Protein AF-A0A357N0Q8-F1 (afdb_monomer_lite)

Structure (mmCIF, N/CA/C/O backbone):
data_AF-A0A357N0Q8-F1
#
_entry.id   AF-A0A357N0Q8-F1
#
loop_
_atom_site.group_PDB
_atom_site.id
_atom_site.type_symbol
_atom_site.label_atom_id
_atom_site.label_alt_id
_atom_site.label_comp_id
_atom_site.label_asym_id
_atom_site.label_entity_id
_atom_site.label_seq_id
_atom_site.pdbx_PDB_ins_code
_atom_site.Cartn_x
_atom_site.Cartn_y
_atom_site.Cartn_z
_atom_site.occupancy
_atom_site.B_iso_or_equiv
_atom_site.auth_seq_id
_atom_site.auth_comp_id
_atom_site.auth_asym_id
_atom_site.auth_atom_id
_atom_site.pdbx_PDB_model_num
ATOM 1 N N . GLY A 1 1 ? 3.374 -11.225 -13.758 1.00 70.62 1 GLY A N 1
ATOM 2 C CA . GLY A 1 1 ? 2.200 -10.822 -12.963 1.00 70.62 1 GLY A CA 1
ATOM 3 C C . GLY A 1 1 ? 1.179 -11.937 -12.897 1.00 70.62 1 GLY A C 1
ATOM 4 O O . GLY A 1 1 ? 1.145 -12.628 -11.896 1.00 70.62 1 GLY A O 1
ATOM 5 N N . ALA A 1 2 ? 0.414 -12.171 -13.969 1.00 83.94 2 ALA A N 1
ATOM 6 C CA . ALA A 1 2 ? -0.766 -13.052 -13.963 1.00 83.94 2 ALA A CA 1
ATOM 7 C C . ALA A 1 2 ? -0.576 -14.442 -13.314 1.00 83.94 2 ALA A C 1
ATOM 9 O O . ALA A 1 2 ? -1.399 -14.842 -12.501 1.00 83.94 2 ALA A O 1
ATOM 10 N N . MET A 1 3 ? 0.524 -15.150 -13.605 1.00 88.56 3 MET A N 1
ATOM 11 C CA . MET A 1 3 ? 0.802 -16.454 -12.979 1.00 88.56 3 MET A CA 1
ATOM 12 C C . MET A 1 3 ? 1.003 -16.354 -11.459 1.00 88.56 3 MET A C 1
ATOM 14 O O . MET A 1 3 ? 0.483 -17.177 -10.716 1.00 88.56 3 MET A O 1
ATOM 18 N N . ALA A 1 4 ? 1.725 -15.334 -10.990 1.00 84.25 4 ALA A N 1
ATOM 19 C CA . ALA A 1 4 ? 1.954 -15.102 -9.565 1.00 84.25 4 ALA A CA 1
ATOM 20 C C . ALA A 1 4 ? 0.678 -14.620 -8.859 1.00 84.25 4 ALA A C 1
ATOM 22 O O . ALA A 1 4 ? 0.393 -15.047 -7.744 1.00 84.25 4 ALA A O 1
ATOM 23 N N . ASP A 1 5 ? -0.126 -13.794 -9.535 1.00 87.38 5 ASP A N 1
ATOM 24 C CA . ASP A 1 5 ? -1.445 -13.386 -9.052 1.00 87.38 5 ASP A CA 1
ATOM 25 C C . ASP A 1 5 ? -2.338 -14.603 -8.799 1.00 87.38 5 ASP A C 1
ATOM 27 O O . ASP A 1 5 ? -2.862 -14.774 -7.701 1.00 87.38 5 ASP A O 1
ATOM 31 N N . GLN A 1 6 ? -2.437 -15.502 -9.780 1.00 89.31 6 GLN A N 1
ATOM 32 C CA . GLN A 1 6 ? -3.231 -16.721 -9.666 1.00 89.31 6 GLN A CA 1
ATOM 33 C C . GLN A 1 6 ? -2.674 -17.680 -8.607 1.00 89.31 6 GLN A C 1
ATOM 35 O O . GLN A 1 6 ? -3.449 -18.221 -7.820 1.00 89.31 6 GLN A O 1
ATOM 40 N N . PHE A 1 7 ? -1.350 -17.848 -8.543 1.00 91.56 7 PHE A N 1
ATOM 41 C CA . PHE A 1 7 ? -0.689 -18.694 -7.545 1.00 91.56 7 PHE A CA 1
ATOM 42 C C . PHE A 1 7 ? -1.022 -18.268 -6.106 1.00 91.56 7 PHE A C 1
ATOM 44 O O . PHE A 1 7 ? -1.238 -19.112 -5.242 1.00 91.56 7 PHE A O 1
ATOM 51 N N . HIS A 1 8 ? -1.136 -16.961 -5.859 1.00 89.88 8 HIS A N 1
ATOM 52 C CA . HIS A 1 8 ? -1.487 -16.404 -4.550 1.00 89.88 8 HIS A CA 1
ATOM 53 C C . HIS A 1 8 ? -3.000 -16.179 -4.337 1.00 89.88 8 HIS A C 1
ATOM 55 O O . HIS A 1 8 ? -3.412 -15.609 -3.316 1.00 89.88 8 HIS A O 1
ATOM 61 N N . GLY A 1 9 ? -3.846 -16.631 -5.270 1.00 91.81 9 GLY A N 1
ATOM 62 C CA . GLY A 1 9 ? -5.304 -16.513 -5.176 1.00 91.81 9 GLY A CA 1
ATOM 63 C C . GLY A 1 9 ? -5.820 -15.085 -5.369 1.00 91.81 9 GLY A C 1
ATOM 64 O O . GLY A 1 9 ? -6.720 -14.662 -4.649 1.00 91.81 9 GLY A O 1
ATOM 65 N N . ALA A 1 10 ? -5.222 -14.336 -6.298 1.00 91.19 10 ALA A N 1
ATOM 66 C CA . ALA A 1 10 ? -5.554 -12.954 -6.650 1.00 91.19 10 ALA A CA 1
ATOM 67 C C . ALA A 1 10 ? -5.687 -12.023 -5.421 1.00 91.19 10 ALA A C 1
ATOM 69 O O . ALA A 1 10 ? -6.746 -11.425 -5.205 1.00 91.19 10 ALA A O 1
ATOM 70 N N . PRO A 1 11 ? -4.637 -11.904 -4.581 1.00 90.94 11 PRO A N 1
ATOM 71 C CA . PRO A 1 11 ? -4.731 -11.284 -3.257 1.00 90.94 11 PRO A CA 1
ATOM 72 C C . PRO A 1 11 ? -5.189 -9.822 -3.296 1.00 90.94 11 PRO A C 1
ATOM 74 O O . PRO A 1 11 ? -5.925 -9.385 -2.415 1.00 90.94 11 PRO A O 1
ATOM 77 N N . SER A 1 12 ? -4.824 -9.086 -4.347 1.00 91.81 12 SER A N 1
ATOM 78 C CA . SER A 1 12 ? -5.227 -7.693 -4.562 1.00 91.81 12 SER A CA 1
ATOM 79 C C . SER A 1 12 ? -6.738 -7.502 -4.723 1.00 91.81 12 SER A C 1
ATOM 81 O O . SER A 1 12 ? -7.234 -6.417 -4.451 1.00 91.81 12 SER A O 1
ATOM 83 N N . ARG A 1 13 ? -7.495 -8.533 -5.128 1.00 94.25 13 ARG A N 1
ATOM 84 C CA . ARG A 1 13 ? -8.959 -8.445 -5.300 1.00 94.25 13 ARG A CA 1
ATOM 85 C C . ARG A 1 13 ? -9.729 -8.506 -3.982 1.00 94.25 13 ARG A C 1
ATOM 87 O O . ARG A 1 13 ? -10.913 -8.187 -3.963 1.00 94.25 13 ARG A O 1
ATOM 94 N N . ALA A 1 14 ? -9.078 -8.934 -2.902 1.00 94.75 14 ALA A N 1
ATOM 95 C CA . ALA A 1 14 ? -9.680 -9.030 -1.575 1.00 94.75 14 ALA A CA 1
ATOM 96 C C . ALA A 1 14 ? -9.547 -7.732 -0.756 1.00 94.75 14 ALA A C 1
ATOM 98 O O . ALA A 1 14 ? -10.040 -7.671 0.368 1.00 94.75 14 ALA A O 1
ATOM 99 N N . MET A 1 15 ? -8.863 -6.715 -1.289 1.00 97.06 15 MET A N 1
ATOM 100 C CA . MET A 1 15 ? -8.509 -5.485 -0.580 1.00 97.06 15 MET A CA 1
ATOM 101 C C . MET A 1 15 ? -8.685 -4.268 -1.489 1.00 97.06 15 MET A C 1
ATOM 103 O O . MET A 1 15 ? -8.562 -4.359 -2.709 1.00 97.06 15 MET A O 1
ATOM 107 N N . THR A 1 16 ? -8.909 -3.098 -0.899 1.00 97.75 16 THR A N 1
ATOM 108 C CA . THR A 1 16 ? -8.807 -1.826 -1.622 1.00 97.75 16 THR A CA 1
ATOM 109 C C . THR A 1 16 ? -7.339 -1.522 -1.908 1.00 97.75 16 THR A C 1
ATOM 111 O O . THR A 1 16 ? -6.544 -1.400 -0.980 1.00 97.75 16 THR A O 1
ATOM 114 N N . MET A 1 17 ? -6.973 -1.364 -3.179 1.00 97.19 17 MET A N 1
ATOM 115 C CA . MET A 1 17 ? -5.593 -1.101 -3.599 1.00 97.19 17 MET A CA 1
ATOM 116 C C . MET A 1 17 ? -5.431 0.338 -4.094 1.00 97.19 17 MET A C 1
ATOM 118 O O . MET A 1 17 ? -6.154 0.762 -4.994 1.00 97.19 17 MET A O 1
ATOM 122 N N . VAL A 1 18 ? -4.452 1.070 -3.555 1.00 97.69 18 VAL A N 1
ATOM 123 C CA . VAL A 1 18 ? -4.081 2.415 -4.027 1.00 97.69 18 VAL A CA 1
ATOM 124 C C . VAL A 1 18 ? -2.596 2.450 -4.375 1.00 97.69 18 VAL A C 1
ATOM 126 O O . VAL A 1 18 ? -1.741 2.269 -3.513 1.00 97.69 18 VAL A O 1
ATOM 129 N N . GLY A 1 19 ? -2.287 2.701 -5.646 1.00 95.50 19 GLY A N 1
ATOM 130 C CA . GLY A 1 19 ? -0.924 2.940 -6.113 1.00 95.50 19 GLY A CA 1
ATOM 131 C C . GLY A 1 19 ? -0.615 4.434 -6.166 1.00 95.50 19 GLY A C 1
ATOM 132 O O . GLY A 1 19 ? -1.370 5.196 -6.766 1.00 95.50 19 GLY A O 1
ATOM 133 N N . VAL A 1 20 ? 0.498 4.850 -5.566 1.00 95.50 20 VAL A N 1
ATOM 134 C CA . VAL A 1 20 ? 0.970 6.239 -5.573 1.00 95.50 20 VAL A CA 1
ATOM 135 C C . VAL A 1 20 ? 2.247 6.333 -6.398 1.00 95.50 20 VAL A C 1
ATOM 137 O O . VAL A 1 20 ? 3.279 5.774 -6.031 1.00 95.50 20 VAL A O 1
ATOM 140 N N . THR A 1 21 ? 2.185 7.072 -7.502 1.00 93.12 21 THR A N 1
ATOM 141 C CA . THR A 1 21 ? 3.329 7.345 -8.380 1.00 93.12 21 THR A CA 1
ATOM 142 C C . THR A 1 21 ? 3.656 8.839 -8.418 1.00 93.12 21 THR A C 1
ATOM 144 O O . THR A 1 21 ? 2.870 9.665 -7.955 1.00 93.12 21 THR A O 1
ATOM 147 N N . GLY A 1 22 ? 4.825 9.191 -8.951 1.00 90.62 22 GLY A N 1
ATOM 148 C CA . GLY A 1 22 ? 5.288 10.572 -9.083 1.00 90.62 22 GLY A CA 1
ATOM 149 C C . GLY A 1 22 ? 6.743 10.766 -8.668 1.00 90.62 22 GLY A C 1
ATOM 150 O O . GLY A 1 22 ? 7.352 9.922 -8.004 1.00 90.62 22 GLY A O 1
ATOM 151 N N . THR A 1 23 ? 7.312 11.907 -9.053 1.00 86.69 23 THR A N 1
ATOM 152 C CA . THR A 1 23 ? 8.718 12.244 -8.787 1.00 86.69 23 THR A CA 1
ATOM 153 C C . THR A 1 23 ? 8.995 12.378 -7.290 1.00 86.69 23 THR A C 1
ATOM 155 O O . THR A 1 23 ? 9.980 11.835 -6.805 1.00 86.69 23 THR A O 1
ATOM 158 N N . ASN A 1 24 ? 8.085 13.004 -6.537 1.00 90.88 24 ASN A N 1
ATOM 159 C CA . ASN A 1 24 ? 8.232 13.275 -5.105 1.00 90.88 24 ASN A CA 1
ATOM 160 C C . ASN A 1 24 ? 6.937 12.965 -4.342 1.00 90.88 24 ASN A C 1
ATOM 162 O O . ASN A 1 24 ? 5.862 12.904 -4.930 1.00 90.88 24 ASN A O 1
ATOM 166 N N . GLY A 1 25 ? 7.042 12.777 -3.024 1.00 92.19 25 GLY A N 1
ATOM 167 C CA . GLY A 1 25 ? 5.885 12.682 -2.123 1.00 92.19 25 GLY A CA 1
ATOM 168 C C . GLY A 1 25 ? 5.226 11.303 -2.003 1.00 92.19 25 GLY A C 1
ATOM 169 O O . GLY A 1 25 ? 4.391 11.130 -1.123 1.00 92.19 25 GLY A O 1
ATOM 170 N N . LYS A 1 26 ? 5.631 10.306 -2.804 1.00 95.12 26 LYS A N 1
ATOM 171 C CA . LYS A 1 26 ? 5.058 8.942 -2.786 1.00 95.12 26 LYS A CA 1
ATOM 172 C C . LYS A 1 26 ? 5.002 8.341 -1.381 1.00 95.12 26 LYS A C 1
ATOM 174 O O . LYS A 1 26 ? 3.922 8.004 -0.904 1.00 95.12 26 LYS A O 1
ATOM 179 N N . THR A 1 27 ? 6.148 8.273 -0.702 1.00 93.56 27 THR A N 1
ATOM 180 C CA . THR A 1 27 ? 6.253 7.718 0.651 1.00 93.56 27 THR A CA 1
ATOM 181 C C . THR A 1 27 ? 5.334 8.438 1.635 1.00 93.56 27 THR A C 1
ATOM 183 O O . THR A 1 27 ? 4.566 7.789 2.337 1.00 93.56 27 THR A O 1
ATOM 186 N N . SER A 1 28 ? 5.344 9.774 1.652 1.00 95.94 28 SER A N 1
ATOM 187 C CA . SER A 1 28 ? 4.485 10.562 2.543 1.00 95.94 28 SER A CA 1
ATOM 188 C C . SER A 1 28 ? 3.001 10.304 2.280 1.00 95.94 28 SER A C 1
ATOM 190 O O . SER A 1 28 ? 2.248 10.062 3.218 1.00 95.94 28 SER A O 1
ATOM 192 N N . THR A 1 29 ? 2.576 10.288 1.016 1.00 97.06 29 THR A N 1
ATOM 193 C CA . THR A 1 29 ? 1.183 10.016 0.645 1.00 97.06 29 THR A CA 1
ATOM 194 C C . THR A 1 29 ? 0.758 8.593 1.011 1.00 97.06 29 THR A C 1
ATOM 196 O O . THR A 1 29 ? -0.326 8.415 1.560 1.00 97.06 29 THR A O 1
ATOM 199 N N . VAL A 1 30 ? 1.603 7.585 0.771 1.00 96.75 30 VAL A N 1
ATOM 200 C CA . VAL A 1 30 ? 1.330 6.191 1.164 1.00 96.75 30 VAL A CA 1
ATOM 201 C C . VAL A 1 30 ? 1.131 6.070 2.675 1.00 96.75 30 VAL A C 1
ATOM 203 O O . VAL A 1 30 ? 0.177 5.432 3.118 1.00 96.75 30 VAL A O 1
ATOM 206 N N . GLN A 1 31 ? 1.987 6.719 3.467 1.00 96.00 31 GLN A N 1
ATOM 207 C CA . GLN A 1 31 ? 1.878 6.691 4.927 1.00 96.00 31 GLN A CA 1
ATOM 208 C C . GLN A 1 31 ? 0.637 7.437 5.434 1.00 96.00 31 GLN A C 1
ATOM 210 O O . GLN A 1 31 ? -0.055 6.929 6.315 1.00 96.00 31 GLN A O 1
ATOM 215 N N . LEU A 1 32 ? 0.300 8.590 4.845 1.00 97.50 32 LEU A N 1
ATOM 216 C CA . LEU A 1 32 ? -0.920 9.332 5.187 1.00 97.50 32 LEU A CA 1
ATOM 217 C C . LEU A 1 32 ? -2.191 8.531 4.867 1.00 97.50 32 LEU A C 1
ATOM 219 O O . LEU A 1 32 ? -3.129 8.544 5.660 1.00 97.50 32 LEU A O 1
ATOM 223 N N . LEU A 1 33 ? -2.218 7.798 3.749 1.00 97.81 33 LEU A N 1
ATOM 224 C CA . LEU A 1 33 ? -3.336 6.914 3.402 1.00 97.81 33 LEU A CA 1
ATOM 225 C C . LEU A 1 33 ? -3.493 5.770 4.413 1.00 97.81 33 LEU A C 1
ATOM 227 O O . LEU A 1 33 ? -4.592 5.552 4.922 1.00 97.81 33 LEU A O 1
ATOM 231 N N . ALA A 1 34 ? -2.398 5.077 4.742 1.00 96.38 34 ALA A N 1
ATOM 232 C CA . ALA A 1 34 ? -2.414 3.997 5.731 1.00 96.38 34 ALA A CA 1
ATOM 233 C C . ALA A 1 34 ? -2.842 4.496 7.123 1.00 96.38 34 ALA A C 1
ATOM 235 O O . ALA A 1 34 ? -3.659 3.861 7.788 1.00 96.38 34 ALA A O 1
ATOM 236 N N . GLN A 1 35 ? -2.357 5.667 7.542 1.00 96.88 35 GLN A N 1
ATOM 237 C CA . GLN A 1 35 ? -2.772 6.292 8.797 1.00 96.88 35 GLN A CA 1
ATOM 238 C C . GLN A 1 35 ? -4.258 6.670 8.789 1.00 96.88 35 GLN A C 1
ATOM 240 O O . GLN A 1 35 ? -4.961 6.403 9.761 1.00 96.88 35 GLN A O 1
ATOM 245 N N . ALA A 1 36 ? -4.749 7.279 7.707 1.00 98.12 36 ALA A N 1
ATOM 246 C CA . ALA A 1 36 ? -6.148 7.680 7.599 1.00 98.12 36 ALA A CA 1
ATOM 247 C C . ALA A 1 36 ? -7.091 6.470 7.691 1.00 98.12 36 ALA A C 1
ATOM 249 O O . ALA A 1 36 ? -8.064 6.511 8.442 1.00 98.12 36 ALA A O 1
ATOM 250 N N . TRP A 1 37 ? -6.784 5.371 6.993 1.00 98.00 37 TRP A N 1
ATOM 251 C CA . TRP A 1 37 ? -7.558 4.132 7.115 1.00 98.00 37 TRP A CA 1
ATOM 252 C C . TRP A 1 37 ? -7.527 3.562 8.527 1.00 98.00 37 TRP A C 1
ATOM 254 O O . TRP A 1 37 ? -8.587 3.216 9.051 1.00 98.00 37 TRP A O 1
ATOM 264 N N . HIS A 1 38 ? -6.354 3.527 9.161 1.00 94.69 38 HIS A N 1
ATOM 265 C CA . HIS A 1 38 ? -6.229 3.069 10.540 1.00 94.69 38 HIS A CA 1
ATOM 266 C C . HIS A 1 38 ? -7.100 3.891 11.504 1.00 94.69 38 HIS A C 1
ATOM 268 O O . HIS A 1 38 ? -7.862 3.317 12.281 1.00 94.69 38 HIS A O 1
ATOM 274 N N . LEU A 1 39 ? -7.065 5.226 11.404 1.00 96.88 39 LEU A N 1
ATOM 275 C CA . LEU A 1 39 ? -7.892 6.130 12.218 1.00 96.88 39 LEU A CA 1
ATOM 276 C C . LEU A 1 39 ? -9.399 5.949 11.975 1.00 96.88 39 LEU A C 1
ATOM 278 O O . LEU A 1 39 ? -10.199 6.158 12.883 1.00 96.88 39 LEU A O 1
ATOM 282 N N . LEU A 1 40 ? -9.787 5.530 10.770 1.00 97.56 40 LEU A N 1
ATOM 283 C CA . LEU A 1 40 ? -11.169 5.202 10.407 1.00 97.56 40 LEU A CA 1
ATOM 284 C C . LEU A 1 40 ? -11.561 3.754 10.762 1.00 97.56 40 LEU A C 1
ATOM 286 O O . LEU A 1 40 ? -12.634 3.295 10.372 1.00 97.56 40 LEU A O 1
ATOM 290 N N . GLY A 1 41 ? -10.705 3.010 11.470 1.00 97.00 41 GLY A N 1
ATOM 291 C CA . GLY A 1 41 ? -10.970 1.629 11.880 1.00 97.00 41 GLY A CA 1
ATOM 292 C C . GLY A 1 41 ? -10.878 0.607 10.744 1.00 97.00 41 GLY A C 1
ATOM 293 O O . GLY A 1 41 ? -11.387 -0.506 10.870 1.00 97.00 41 GLY A O 1
ATOM 294 N N . THR A 1 42 ? -10.243 0.962 9.625 1.00 97.75 42 THR A N 1
ATOM 295 C CA . THR A 1 42 ? -9.973 0.043 8.515 1.00 97.75 42 THR A CA 1
ATOM 296 C C . THR A 1 42 ? -8.555 -0.511 8.658 1.00 97.75 42 THR A C 1
ATOM 298 O O . THR A 1 42 ? -7.600 0.252 8.517 1.00 97.75 42 THR A O 1
ATOM 301 N N . PRO A 1 43 ? -8.374 -1.824 8.908 1.00 97.31 43 PRO A N 1
ATOM 302 C CA . PRO A 1 43 ? -7.047 -2.427 8.921 1.00 97.31 43 PRO A CA 1
ATOM 303 C C . PRO A 1 43 ? -6.375 -2.223 7.565 1.00 97.31 43 PRO A C 1
ATOM 305 O O . PRO A 1 43 ? -6.926 -2.614 6.532 1.00 97.31 43 PRO A O 1
ATOM 308 N N . SER A 1 44 ? -5.204 -1.598 7.551 1.00 97.75 44 SER A N 1
ATOM 309 C CA . SER A 1 44 ? -4.525 -1.246 6.308 1.00 97.75 44 SER A CA 1
ATOM 310 C C . SER A 1 44 ? -3.034 -1.511 6.359 1.00 97.75 44 SER A C 1
ATOM 312 O O . SER A 1 44 ? -2.422 -1.395 7.418 1.00 97.75 44 SER A O 1
ATOM 314 N N . GLY A 1 45 ? -2.455 -1.816 5.201 1.00 96.81 45 GLY A N 1
ATOM 315 C CA . GLY A 1 45 ? -1.018 -1.970 5.020 1.00 96.81 45 GLY A CA 1
ATOM 316 C C . GLY A 1 45 ? -0.409 -0.907 4.114 1.00 96.81 45 GLY A C 1
ATOM 317 O O . GLY A 1 45 ? -1.105 -0.203 3.377 1.00 96.81 45 GLY A O 1
ATO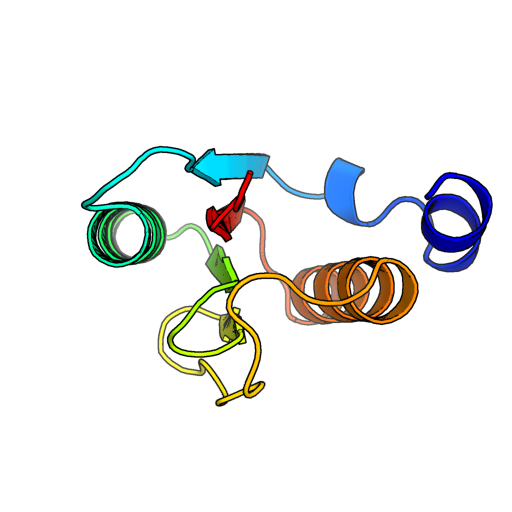M 318 N N . SER A 1 46 ? 0.915 -0.822 4.157 1.00 96.62 46 SER A N 1
ATOM 319 C CA . SER A 1 46 ? 1.700 -0.027 3.215 1.00 96.62 46 SER A CA 1
ATOM 320 C C . SER A 1 46 ? 2.801 -0.864 2.573 1.00 96.62 46 SER A C 1
ATOM 322 O O . SER A 1 46 ? 3.246 -1.844 3.168 1.00 96.62 46 SER A O 1
ATOM 324 N N . ILE A 1 47 ? 3.217 -0.495 1.361 1.00 95.06 47 ILE A N 1
ATOM 325 C CA . ILE A 1 47 ? 4.359 -1.090 0.653 1.00 95.06 47 ILE A CA 1
ATOM 326 C C . ILE A 1 47 ? 5.164 0.041 0.010 1.00 95.06 47 ILE A C 1
ATOM 328 O O . ILE A 1 47 ? 4.622 0.799 -0.792 1.00 95.06 47 ILE A O 1
ATOM 332 N N . GLY A 1 48 ? 6.450 0.163 0.316 1.00 91.88 48 GLY A N 1
ATOM 333 C CA . GLY A 1 48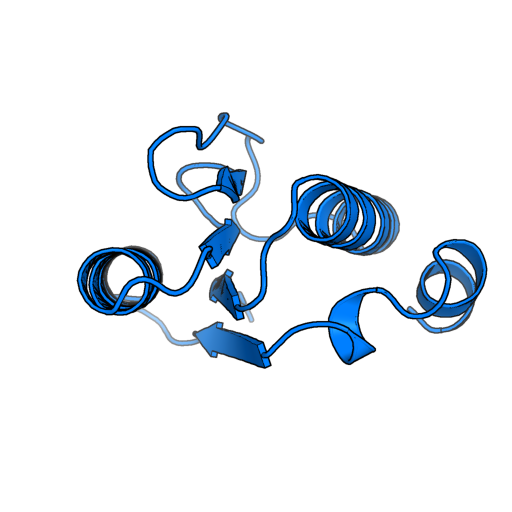 ? 7.290 1.176 -0.315 1.00 91.88 48 GLY A CA 1
ATOM 334 C C . GLY A 1 48 ? 8.667 1.301 0.312 1.00 91.88 48 GLY A C 1
ATOM 335 O O . GLY A 1 48 ? 9.184 0.367 0.915 1.00 91.88 48 GLY A O 1
ATOM 336 N N . THR A 1 49 ? 9.244 2.495 0.200 1.00 90.44 49 THR A N 1
ATOM 337 C CA . THR A 1 49 ? 10.617 2.821 0.616 1.00 90.44 49 THR A CA 1
ATOM 338 C C . THR A 1 49 ? 10.895 2.495 2.084 1.00 90.44 49 THR A C 1
ATOM 340 O O . THR A 1 49 ? 11.993 2.064 2.423 1.00 90.44 49 THR A O 1
ATOM 343 N N . LEU A 1 50 ? 9.901 2.676 2.957 1.00 90.25 50 LEU A N 1
ATOM 344 C CA . LEU A 1 50 ? 10.025 2.396 4.393 1.00 90.25 50 LEU A CA 1
ATOM 345 C C . LEU A 1 50 ? 9.868 0.911 4.742 1.00 90.25 50 LEU A C 1
ATOM 347 O O . LEU A 1 50 ? 10.043 0.540 5.898 1.00 90.25 50 LEU A O 1
ATOM 351 N N . GLY A 1 51 ? 9.547 0.070 3.762 1.00 92.38 51 GLY A N 1
ATOM 352 C CA . GLY A 1 51 ? 9.246 -1.336 3.958 1.00 92.38 51 GLY A CA 1
ATOM 353 C C . GLY A 1 51 ? 7.798 -1.671 3.644 1.00 92.38 51 GLY A C 1
ATOM 354 O O . GLY A 1 51 ? 7.118 -0.968 2.888 1.00 92.38 51 GLY A O 1
ATOM 355 N N . ALA A 1 52 ? 7.332 -2.783 4.200 1.00 94.62 52 ALA A N 1
ATOM 356 C CA . ALA A 1 52 ? 5.976 -3.240 3.988 1.00 94.62 52 ALA A CA 1
ATOM 357 C C . ALA A 1 52 ? 5.408 -3.994 5.191 1.00 94.62 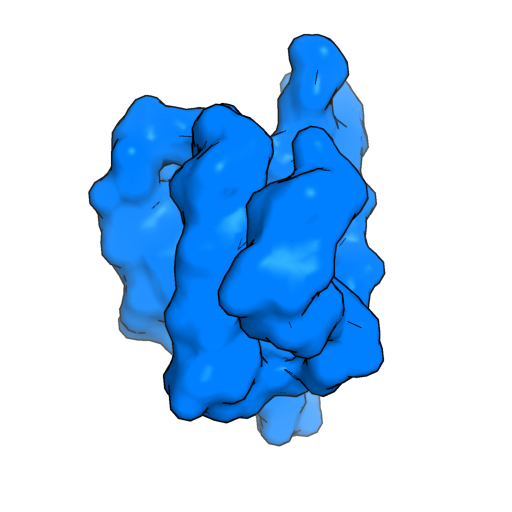52 ALA A C 1
ATOM 359 O O . ALA A 1 52 ? 6.130 -4.665 5.921 1.00 94.62 52 ALA A O 1
ATOM 360 N N . GLY A 1 53 ? 4.101 -3.866 5.396 1.00 95.25 53 GLY A N 1
ATOM 361 C CA . GLY A 1 53 ? 3.406 -4.455 6.539 1.00 95.25 53 GLY A CA 1
ATOM 362 C C . GLY A 1 53 ? 2.120 -3.707 6.868 1.00 95.25 53 GLY A C 1
ATOM 363 O O . GLY A 1 53 ? 1.770 -2.727 6.198 1.00 95.25 53 GLY A O 1
ATOM 364 N N . LEU A 1 54 ? 1.408 -4.180 7.890 1.00 96.81 54 LEU A N 1
ATOM 365 C CA . LEU A 1 54 ? 0.265 -3.460 8.449 1.00 96.81 54 LEU A CA 1
ATOM 366 C C . LEU A 1 54 ? 0.718 -2.129 9.058 1.00 96.81 54 LEU A C 1
ATOM 368 O O . LEU A 1 54 ? 1.857 -1.976 9.499 1.00 96.81 54 LEU A O 1
ATOM 372 N N . TYR A 1 55 ? -0.190 -1.159 9.109 1.00 95.50 55 TYR A N 1
ATOM 373 C CA . TYR A 1 55 ? 0.064 0.102 9.793 1.00 95.50 55 TYR A CA 1
ATOM 374 C C . TYR A 1 55 ? 0.459 -0.156 11.259 1.00 95.50 55 TYR A C 1
ATOM 376 O O . TYR A 1 55 ? -0.258 -0.843 11.983 1.00 95.50 55 TYR A O 1
ATOM 384 N N . GLY A 1 56 ? 1.610 0.380 11.679 1.00 92.69 56 GLY A N 1
ATOM 385 C CA . GLY A 1 56 ? 2.198 0.145 13.006 1.00 92.69 56 GLY A CA 1
ATOM 386 C C . GLY A 1 56 ? 3.100 -1.094 13.123 1.00 92.69 56 GLY A C 1
ATOM 387 O O . GLY A 1 56 ? 3.764 -1.247 14.143 1.00 92.69 56 GLY A O 1
ATOM 388 N N . ALA A 1 57 ? 3.168 -1.938 12.090 1.00 94.19 57 ALA A N 1
ATOM 389 C CA . ALA A 1 57 ? 4.001 -3.145 12.024 1.00 94.19 57 ALA A CA 1
ATOM 390 C C . ALA A 1 57 ? 4.650 -3.284 10.630 1.00 94.19 57 ALA A C 1
ATOM 392 O O . ALA A 1 57 ? 4.576 -4.327 9.982 1.00 94.19 57 ALA A O 1
ATOM 393 N N . VAL A 1 58 ? 5.209 -2.181 10.124 1.00 93.31 58 VAL A N 1
ATOM 394 C CA . VAL A 1 58 ? 5.902 -2.141 8.830 1.00 93.31 58 VAL A CA 1
ATOM 395 C C . VAL A 1 58 ? 7.332 -2.630 9.020 1.00 93.31 58 VAL A C 1
ATOM 397 O O . VAL A 1 58 ? 8.078 -2.043 9.800 1.00 93.31 58 VAL A O 1
ATOM 400 N N . GLU A 1 59 ? 7.718 -3.658 8.268 1.00 91.69 59 GLU A N 1
ATOM 401 C CA . GLU A 1 59 ? 9.067 -4.220 8.308 1.00 91.69 59 GLU A CA 1
ATOM 402 C C . GLU A 1 59 ? 9.902 -3.731 7.116 1.00 91.69 59 GLU A C 1
ATOM 404 O O . GLU A 1 59 ? 9.408 -3.741 5.980 1.00 91.69 59 GLU A O 1
ATOM 409 N N . PRO A 1 60 ? 11.171 -3.326 7.320 1.00 88.31 60 PRO A N 1
ATOM 410 C CA . PRO A 1 60 ? 12.048 -2.909 6.232 1.00 88.31 60 PRO A CA 1
ATOM 411 C C . PRO A 1 60 ? 12.257 -4.033 5.209 1.00 88.31 60 PRO A C 1
ATOM 413 O O . PRO A 1 60 ? 12.765 -5.104 5.530 1.00 88.31 60 PRO A O 1
ATOM 416 N N . THR A 1 61 ? 11.915 -3.777 3.946 1.00 77.38 61 THR A N 1
ATOM 417 C CA . THR A 1 61 ? 12.079 -4.750 2.849 1.00 77.38 61 THR A CA 1
ATOM 418 C C . THR A 1 61 ? 13.300 -4.468 1.974 1.00 77.38 61 THR A C 1
ATOM 420 O O . THR A 1 61 ? 13.703 -5.329 1.197 1.00 77.38 61 THR A O 1
ATOM 423 N N . GLY A 1 62 ? 13.882 -3.266 2.075 1.00 69.75 62 GLY A N 1
ATOM 424 C CA . GLY A 1 62 ? 15.029 -2.824 1.274 1.00 69.75 62 GLY A CA 1
ATOM 425 C C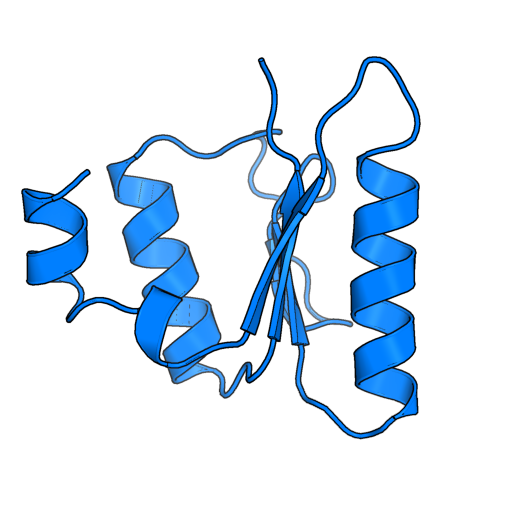 . GLY A 1 62 ? 14.704 -2.408 -0.168 1.00 69.75 62 GLY A C 1
ATOM 426 O O . GLY A 1 62 ? 15.619 -2.039 -0.900 1.00 69.75 62 GLY A O 1
ATOM 427 N N . PHE A 1 63 ? 13.431 -2.427 -0.586 1.00 68.06 63 PHE A N 1
ATOM 428 C CA . PHE A 1 63 ? 13.015 -2.081 -1.950 1.00 68.06 63 PHE A CA 1
ATOM 429 C C . PHE A 1 63 ? 11.892 -1.042 -1.959 1.00 68.06 63 PHE A C 1
ATOM 431 O O . PHE A 1 63 ? 10.891 -1.193 -1.266 1.00 68.06 63 PHE A O 1
ATOM 438 N N . THR A 1 64 ? 12.015 -0.032 -2.822 1.00 62.09 64 THR A N 1
ATOM 439 C CA . THR A 1 64 ? 10.962 0.970 -3.073 1.00 62.09 64 THR A CA 1
ATOM 440 C C . THR A 1 64 ? 9.757 0.377 -3.810 1.00 62.09 64 THR A C 1
ATOM 442 O O . THR A 1 64 ? 8.627 0.823 -3.626 1.00 62.09 64 THR A O 1
ATOM 445 N N . THR A 1 65 ? 9.978 -0.661 -4.623 1.00 68.94 65 THR A N 1
ATOM 446 C CA . THR A 1 65 ? 8.939 -1.470 -5.270 1.00 68.94 65 THR A CA 1
ATOM 447 C C . THR A 1 65 ? 9.441 -2.922 -5.376 1.00 68.94 65 THR A C 1
ATOM 449 O O . THR A 1 65 ? 10.410 -3.170 -6.092 1.00 68.94 65 THR A O 1
ATOM 452 N N . PRO A 1 66 ? 8.842 -3.888 -4.653 1.00 69.56 66 PRO A N 1
ATOM 453 C CA . PRO A 1 66 ? 9.240 -5.297 -4.714 1.00 69.56 66 PRO A CA 1
ATOM 454 C C . PRO A 1 66 ? 9.164 -5.909 -6.123 1.00 69.56 66 PRO A C 1
ATOM 456 O O . PRO A 1 66 ? 8.300 -5.545 -6.923 1.00 69.56 66 PRO A O 1
ATOM 459 N N . LEU A 1 67 ? 10.010 -6.912 -6.397 1.00 80.06 67 LEU A N 1
ATOM 460 C CA . LEU A 1 67 ? 9.912 -7.743 -7.606 1.00 80.06 67 LEU A CA 1
ATOM 461 C C . LEU A 1 67 ? 8.538 -8.424 -7.69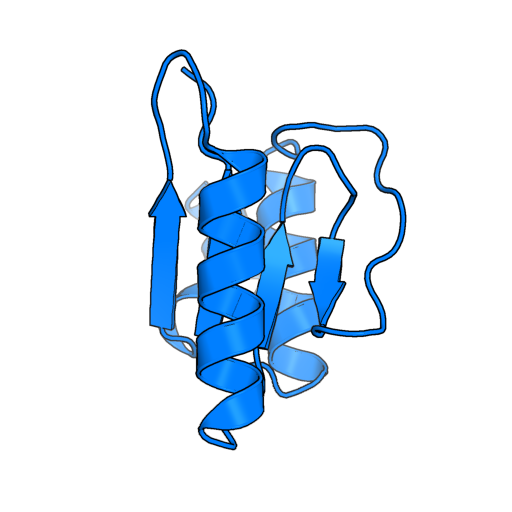2 1.00 80.06 67 LEU A C 1
ATOM 463 O O . LEU A 1 67 ? 7.918 -8.712 -6.671 1.00 80.06 67 LEU A O 1
ATOM 467 N N . VAL A 1 68 ? 8.082 -8.765 -8.904 1.00 83.38 68 VAL A N 1
ATOM 468 C CA . VAL A 1 68 ? 6.699 -9.231 -9.132 1.00 83.38 68 VAL A CA 1
ATOM 469 C C . VAL A 1 68 ? 6.290 -10.404 -8.228 1.00 83.38 68 VAL A C 1
ATOM 471 O O . VAL A 1 68 ? 5.179 -10.413 -7.711 1.00 83.38 68 VAL A O 1
ATOM 474 N N . LEU A 1 69 ? 7.182 -11.374 -7.996 1.00 83.88 69 LEU A N 1
ATOM 475 C CA . LEU A 1 69 ? 6.900 -12.528 -7.133 1.00 83.88 69 LEU A CA 1
ATOM 476 C C . LEU A 1 69 ? 6.772 -12.114 -5.664 1.00 83.88 69 LEU A C 1
ATOM 478 O O . LEU A 1 69 ? 5.809 -12.489 -5.002 1.00 83.88 69 LEU A O 1
ATOM 482 N N . GLN A 1 70 ? 7.705 -11.292 -5.179 1.00 86.25 70 GLN A N 1
ATOM 483 C CA . GLN A 1 70 ? 7.662 -10.753 -3.820 1.00 86.25 70 GLN A CA 1
ATOM 484 C C . GLN A 1 70 ? 6.427 -9.881 -3.604 1.00 86.25 70 GLN A C 1
ATOM 486 O O . GLN A 1 70 ? 5.810 -9.976 -2.553 1.00 86.25 70 GLN A O 1
ATOM 491 N N . MET A 1 71 ? 6.027 -9.084 -4.598 1.00 90.12 71 MET A N 1
ATOM 492 C CA . MET A 1 71 ? 4.825 -8.258 -4.522 1.00 90.12 71 MET A CA 1
ATOM 493 C C . MET A 1 71 ? 3.578 -9.111 -4.277 1.00 90.12 71 MET A C 1
ATOM 495 O O . MET A 1 71 ? 2.834 -8.858 -3.334 1.00 90.12 71 MET A O 1
ATOM 499 N N . HIS A 1 72 ? 3.352 -10.149 -5.089 1.00 91.56 72 HIS A N 1
ATOM 500 C CA . HIS A 1 72 ? 2.177 -11.006 -4.917 1.00 91.56 72 HIS A CA 1
ATOM 501 C C . HIS A 1 72 ? 2.219 -11.805 -3.605 1.00 91.56 72 HIS A C 1
ATOM 503 O O . HIS A 1 72 ? 1.181 -11.934 -2.954 1.00 91.56 72 HIS A O 1
ATOM 509 N N . ALA A 1 73 ? 3.397 -12.270 -3.177 1.00 91.81 73 ALA A N 1
ATOM 510 C CA . ALA A 1 73 ? 3.563 -12.919 -1.877 1.00 91.81 73 ALA A CA 1
ATOM 511 C C . ALA A 1 73 ? 3.248 -11.965 -0.715 1.00 91.81 73 ALA A C 1
ATOM 513 O O . ALA A 1 73 ? 2.535 -12.333 0.216 1.00 91.81 73 ALA A O 1
ATOM 514 N N . LEU A 1 74 ? 3.711 -10.718 -0.799 1.00 93.06 74 LEU A N 1
ATOM 515 C CA . LEU A 1 74 ? 3.503 -9.717 0.237 1.00 93.06 74 LEU A CA 1
ATOM 516 C C . LEU A 1 74 ? 2.044 -9.255 0.316 1.00 93.06 74 LEU A C 1
ATOM 518 O O . LEU A 1 74 ? 1.498 -9.112 1.405 1.00 93.06 74 LEU A O 1
ATOM 522 N N . LEU A 1 75 ? 1.374 -9.100 -0.827 1.00 95.00 75 LEU A N 1
ATOM 523 C CA . LEU A 1 75 ? -0.066 -8.843 -0.864 1.00 95.00 75 LEU A CA 1
ATOM 524 C C . LEU A 1 75 ? -0.867 -10.007 -0.272 1.00 95.00 75 LEU A C 1
ATOM 526 O O . LEU A 1 75 ? -1.854 -9.779 0.425 1.00 95.00 75 LEU A O 1
ATOM 530 N N . ALA A 1 76 ? -0.450 -11.251 -0.525 1.00 95.44 76 ALA A N 1
ATOM 531 C CA . ALA A 1 76 ? -1.074 -12.417 0.091 1.00 95.44 76 ALA A CA 1
ATOM 532 C C . ALA A 1 76 ? -0.877 -12.429 1.611 1.00 95.44 76 ALA A C 1
ATOM 534 O O . ALA A 1 76 ? -1.828 -12.723 2.331 1.00 95.44 76 ALA A O 1
ATOM 535 N N . GLN A 1 77 ? 0.317 -12.065 2.084 1.00 95.38 77 GLN A N 1
ATOM 536 C CA . GLN A 1 77 ? 0.614 -11.935 3.508 1.00 95.38 77 GLN A CA 1
ATOM 537 C C . GLN A 1 77 ? -0.261 -10.860 4.163 1.00 95.38 77 GLN A C 1
ATOM 539 O O . GLN A 1 77 ? -1.002 -11.173 5.085 1.00 95.38 77 GLN A O 1
ATOM 544 N N . LEU A 1 78 ? -0.294 -9.641 3.612 1.00 96.38 78 LEU A N 1
ATOM 545 C CA . LEU A 1 78 ? -1.132 -8.545 4.117 1.00 96.38 78 LEU A CA 1
ATOM 546 C C . LEU A 1 78 ? -2.618 -8.917 4.177 1.00 96.38 78 LEU A C 1
ATOM 548 O O . LEU A 1 78 ? -3.291 -8.617 5.162 1.00 96.38 78 LEU A O 1
ATOM 552 N N . ARG A 1 79 ? -3.130 -9.603 3.147 1.00 97.00 79 ARG A N 1
ATOM 553 C CA . ARG A 1 79 ? -4.499 -10.136 3.148 1.00 97.00 79 ARG A CA 1
ATOM 554 C C . ARG A 1 79 ? -4.704 -11.121 4.300 1.00 97.00 79 ARG A C 1
ATOM 556 O O . ARG A 1 79 ? -5.712 -11.036 4.995 1.00 97.00 79 ARG A O 1
ATOM 563 N N . ASN A 1 80 ? -3.781 -12.066 4.478 1.00 96.62 80 ASN A N 1
ATOM 564 C CA . ASN A 1 80 ? -3.866 -13.079 5.530 1.00 96.62 80 ASN A CA 1
ATOM 565 C C . ASN A 1 80 ? -3.773 -12.455 6.935 1.00 96.62 80 ASN A C 1
ATOM 567 O O . ASN A 1 80 ? -4.445 -12.928 7.847 1.00 96.62 80 ASN A O 1
ATOM 571 N N . ASP A 1 81 ? -3.030 -11.356 7.078 1.00 95.94 81 ASP A N 1
ATOM 572 C CA . ASP A 1 81 ? -2.926 -10.563 8.310 1.00 95.94 81 ASP A CA 1
ATOM 573 C C . ASP A 1 81 ? -4.155 -9.661 8.549 1.00 95.94 81 ASP A C 1
ATOM 575 O O . ASP A 1 81 ? -4.247 -8.961 9.557 1.00 95.94 81 ASP A O 1
ATOM 579 N N . GLY A 1 82 ? -5.136 -9.686 7.640 1.00 96.25 82 GLY A N 1
ATOM 580 C CA . GLY A 1 82 ? -6.426 -9.018 7.799 1.00 96.25 82 GLY A CA 1
ATOM 581 C C . GLY A 1 82 ? -6.500 -7.604 7.227 1.00 96.25 82 GLY A C 1
ATOM 582 O O . GLY A 1 82 ? -7.473 -6.896 7.507 1.00 96.25 82 GLY A O 1
ATOM 583 N N . ALA A 1 83 ? -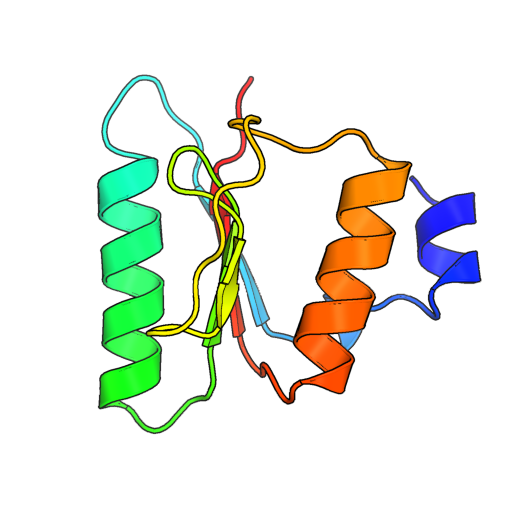5.523 -7.177 6.418 1.00 97.44 83 ALA A N 1
ATOM 584 C CA . ALA A 1 83 ? -5.613 -5.906 5.708 1.00 97.44 83 ALA A CA 1
ATOM 585 C C . ALA A 1 83 ? -6.871 -5.868 4.824 1.00 97.44 83 ALA A C 1
ATOM 587 O O . ALA A 1 83 ? -7.195 -6.816 4.111 1.00 97.44 83 ALA A O 1
ATOM 588 N N . ARG A 1 84 ? -7.574 -4.736 4.858 1.00 97.94 84 ARG A N 1
ATOM 589 C CA . ARG A 1 84 ? -8.714 -4.415 3.986 1.00 97.94 84 ARG A CA 1
ATOM 590 C C . ARG A 1 84 ? -8.373 -3.338 2.964 1.00 97.94 84 ARG A C 1
ATOM 592 O O . ARG A 1 84 ? -9.083 -3.196 1.971 1.00 97.94 84 ARG A O 1
ATOM 599 N N . ALA A 1 85 ? -7.293 -2.596 3.190 1.00 98.19 85 ALA A N 1
ATOM 600 C CA . ALA A 1 85 ? -6.771 -1.605 2.264 1.00 98.19 85 ALA A CA 1
ATOM 601 C C . ALA A 1 85 ? -5.238 -1.622 2.245 1.00 98.19 85 ALA A C 1
ATOM 603 O O . ALA A 1 85 ? -4.602 -1.853 3.272 1.00 98.19 85 ALA A O 1
ATOM 604 N N . VAL A 1 86 ? -4.634 -1.367 1.089 1.00 97.94 86 VAL A N 1
ATOM 605 C CA . VAL A 1 86 ? -3.180 -1.264 0.935 1.00 97.94 86 VAL A CA 1
ATOM 606 C C . VAL A 1 86 ? -2.850 -0.062 0.060 1.00 97.94 86 VAL A C 1
ATOM 608 O O . VAL A 1 86 ? -3.338 0.053 -1.067 1.00 97.94 86 VAL A O 1
ATOM 611 N N . ALA A 1 87 ? -1.991 0.819 0.572 1.00 97.69 87 ALA A N 1
ATOM 612 C CA . ALA A 1 87 ? -1.359 1.874 -0.214 1.00 97.69 87 ALA A CA 1
ATOM 613 C C . ALA A 1 87 ? 0.063 1.447 -0.581 1.00 97.69 87 ALA A C 1
ATOM 615 O O . ALA A 1 87 ? 0.804 0.948 0.265 1.00 97.69 87 ALA A O 1
ATOM 616 N N . MET A 1 88 ? 0.468 1.648 -1.829 1.00 95.31 88 MET A N 1
ATOM 617 C CA . MET A 1 88 ? 1.803 1.265 -2.274 1.00 95.31 88 MET A CA 1
ATOM 618 C C . MET A 1 88 ? 2.471 2.324 -3.137 1.00 95.31 88 MET A C 1
ATOM 620 O O . MET A 1 88 ? 1.823 2.980 -3.952 1.00 95.31 88 MET A O 1
ATOM 624 N N . GLU A 1 89 ? 3.783 2.460 -2.982 1.00 93.81 89 GLU A N 1
ATOM 625 C CA . GLU A 1 89 ? 4.602 3.247 -3.895 1.00 93.81 89 GLU A CA 1
ATOM 626 C C . GLU A 1 89 ? 4.740 2.507 -5.231 1.00 93.81 89 GLU A C 1
ATOM 628 O O . GLU A 1 89 ? 5.093 1.328 -5.282 1.00 93.81 89 GLU A O 1
ATOM 633 N N . VAL A 1 90 ? 4.462 3.217 -6.323 1.00 90.25 90 VAL A N 1
ATOM 634 C CA . VAL A 1 90 ? 4.612 2.724 -7.693 1.00 90.25 90 VAL A CA 1
ATOM 635 C C . VAL A 1 90 ? 5.674 3.573 -8.375 1.00 90.25 90 VAL A C 1
ATOM 637 O O . VAL A 1 90 ? 5.414 4.697 -8.819 1.00 90.25 90 VAL A O 1
ATOM 640 N N . SER A 1 91 ? 6.894 3.045 -8.403 1.00 82.50 91 SER A N 1
ATOM 641 C CA . SER A 1 91 ? 8.011 3.666 -9.115 1.00 82.50 91 SER A CA 1
ATOM 642 C C . SER A 1 91 ? 7.875 3.416 -10.618 1.00 82.50 91 SER A C 1
ATOM 644 O O . SER A 1 91 ? 7.456 2.332 -11.024 1.00 82.50 91 SER A O 1
ATOM 646 N N . SER A 1 92 ? 8.186 4.436 -11.417 1.00 69.69 92 SER A N 1
ATOM 647 C CA . SER A 1 92 ? 8.278 4.370 -12.882 1.00 69.69 92 SER A CA 1
ATOM 648 C C . SER A 1 92 ? 9.550 3.682 -13.354 1.00 69.69 92 SER A C 1
ATOM 650 O O . SER A 1 92 ? 10.576 3.869 -12.661 1.00 69.69 92 SER A O 1
#

Sequence (92 aa):
GAMADQFHGAPSRAMTMVGVTGTNGKTSTVQLLAQAWHLLGTPSGSIGTLGAGLYGAVEPTGFTTPLVLQMHALLAQLRNDGARAVAMEVSS

Radius of gyration: 12.07 Å; chains: 1; bounding box: 26×32×27 Å

Secondary structure (DSSP, 8-state):
-HHHHHHTT-GGGGSEEEEE-SSS-HHHHHHHHHHHHHHTT--EEEEETTEEEETTEEEP-S-SS--HHHHHHHHHHHHHTT-SEEEEE---

pLDDT: mean 91.45, std 7.95, range [62.09, 98.19]

Foldseek 3Di:
DVVLCVVLPNLPVQAAEAEDEDDDCLVVVQLVVLVVCVVVVAFEWEDACQAIDTNVDGDHPNHRDDDPNVVSVRSSVRVVVPHRYYYHYDYD